Protein AF-A0A519T585-F1 (afdb_monomer_lite)

Sequence (121 aa):
MLVSLSSCAGFGDIFSQETEIHGPYYVADDPAASYSTLFYRDKDGADLYRFENVSQVGYNSGYVFIKSQNRFYWFAAANDLGTDLGDPATQQLLSKPLSQAEFTKLLQILGIKDLIFQFQK

Secondary structure (DSSP, 8-state):
----------S-------EEEETTEEEEE-TTSSSEEEEEE-TTS-EEEEEEEESEEEEETTEEEEEETTEEEEEEGGG--S--TTSHHHHHHSPPPB-HHHHHHHHHHTT-S----SEE-

Structure (mmCIF, N/CA/C/O backbone):
data_AF-A0A519T585-F1
#
_entry.id   AF-A0A519T585-F1
#
loop_
_atom_site.group_PDB
_atom_site.id
_atom_site.type_symbol
_atom_site.label_atom_id
_atom_site.label_alt_id
_atom_site.label_comp_id
_atom_si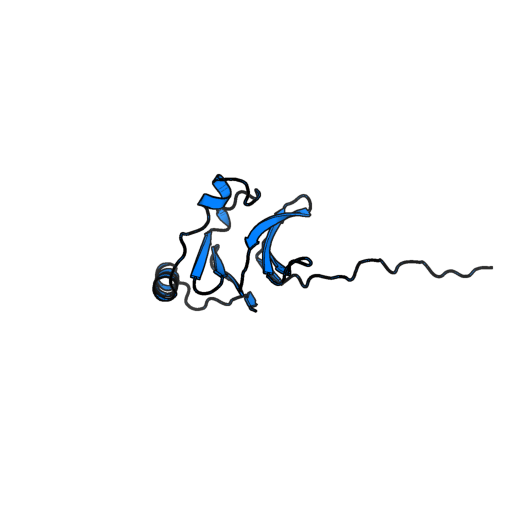te.label_asym_id
_atom_site.label_entity_id
_atom_site.label_seq_id
_atom_site.pdbx_PDB_ins_code
_atom_site.Cartn_x
_atom_site.Cartn_y
_atom_site.Cartn_z
_atom_site.occupancy
_atom_site.B_iso_or_equiv
_atom_site.auth_seq_id
_atom_site.auth_comp_id
_atom_site.auth_asym_id
_atom_site.auth_atom_id
_atom_site.pdbx_PDB_model_num
ATOM 1 N N . MET A 1 1 ? 45.677 -28.026 -22.562 1.00 39.88 1 MET A N 1
ATOM 2 C CA . MET A 1 1 ? 44.289 -28.371 -22.952 1.00 39.88 1 MET A CA 1
ATOM 3 C C . MET A 1 1 ? 43.660 -29.069 -21.762 1.00 39.88 1 MET A C 1
ATOM 5 O O . MET A 1 1 ? 44.274 -30.003 -21.285 1.00 39.88 1 MET A O 1
ATOM 9 N N . LEU A 1 2 ? 42.538 -28.679 -21.174 1.00 37.19 2 LEU A N 1
ATOM 10 C CA . LEU A 1 2 ? 41.552 -27.629 -21.419 1.00 37.19 2 LEU A CA 1
ATOM 11 C C . LEU A 1 2 ? 41.127 -27.178 -20.012 1.00 37.19 2 LEU A C 1
ATOM 13 O O . LEU A 1 2 ? 40.685 -28.006 -19.221 1.00 37.19 2 LEU A O 1
ATOM 17 N N . VAL A 1 3 ? 41.310 -25.900 -19.684 1.00 37.72 3 VAL A N 1
ATOM 18 C CA . VAL A 1 3 ? 40.736 -25.319 -18.465 1.00 37.72 3 VAL A CA 1
ATOM 19 C C . VAL A 1 3 ? 39.317 -24.917 -18.833 1.00 37.72 3 VAL A C 1
ATOM 21 O O . VAL A 1 3 ? 39.128 -23.988 -19.612 1.00 37.72 3 VAL A O 1
ATOM 24 N N . SER A 1 4 ? 38.334 -25.657 -18.330 1.00 45.25 4 SER A N 1
ATOM 25 C CA . SER A 1 4 ? 36.931 -25.266 -18.399 1.00 45.25 4 SER A CA 1
ATOM 26 C C . SER A 1 4 ? 36.529 -24.773 -17.018 1.00 45.25 4 SER A C 1
ATOM 28 O O . SER A 1 4 ? 36.255 -25.569 -16.126 1.00 45.25 4 SER A O 1
ATOM 30 N N . LEU A 1 5 ? 36.529 -23.456 -16.840 1.00 43.81 5 LEU A N 1
ATOM 31 C CA . LEU A 1 5 ? 35.807 -22.794 -15.761 1.00 43.81 5 LEU A CA 1
ATOM 32 C C . LEU A 1 5 ? 34.923 -21.752 -16.429 1.00 43.81 5 LEU A C 1
ATOM 34 O O . LEU A 1 5 ? 35.373 -20.678 -16.822 1.00 43.81 5 LEU A O 1
ATOM 38 N N . SER A 1 6 ? 33.674 -22.158 -16.633 1.00 41.94 6 SER A N 1
ATOM 39 C CA . SER A 1 6 ? 32.573 -21.317 -17.068 1.00 41.94 6 SER A CA 1
ATOM 40 C C . SER A 1 6 ? 32.535 -20.055 -16.211 1.00 41.94 6 SER A C 1
ATOM 42 O O . SER A 1 6 ? 32.307 -20.124 -15.004 1.00 41.94 6 SER A O 1
ATOM 44 N N . SER A 1 7 ? 32.764 -18.899 -16.830 1.00 42.06 7 SER A N 1
ATOM 45 C CA . SER A 1 7 ? 32.548 -17.600 -16.206 1.00 42.06 7 SER A CA 1
ATOM 46 C C . SER A 1 7 ? 31.043 -17.344 -16.095 1.00 42.06 7 SER A C 1
ATOM 48 O O . SER A 1 7 ? 30.454 -16.662 -16.929 1.00 42.06 7 SER A O 1
ATOM 50 N N . CYS A 1 8 ? 30.419 -17.915 -15.071 1.00 51.09 8 CYS A N 1
ATOM 51 C CA . CYS A 1 8 ? 29.099 -17.514 -14.600 1.00 51.09 8 CYS A CA 1
ATOM 52 C C . CYS A 1 8 ? 29.233 -17.123 -13.131 1.00 51.09 8 CYS A C 1
ATOM 54 O O . CYS A 1 8 ? 29.024 -17.935 -12.238 1.00 51.09 8 CYS A O 1
ATOM 56 N N . ALA A 1 9 ? 29.605 -15.875 -12.884 1.00 39.59 9 ALA A N 1
ATOM 57 C CA . ALA A 1 9 ? 29.302 -15.206 -11.629 1.00 39.59 9 ALA A CA 1
ATOM 58 C C . ALA A 1 9 ? 28.920 -13.783 -12.018 1.00 39.59 9 ALA A C 1
ATOM 60 O O . ALA A 1 9 ? 29.775 -12.950 -12.318 1.00 39.59 9 ALA A O 1
ATOM 61 N N . GLY A 1 10 ? 27.612 -13.595 -12.183 1.00 37.06 10 GLY A N 1
ATOM 62 C CA . GLY A 1 10 ? 27.013 -12.341 -12.587 1.00 37.06 10 GLY A CA 1
ATOM 63 C C . GLY A 1 10 ? 27.437 -11.210 -11.661 1.00 37.06 10 GLY A C 1
ATOM 64 O O . GLY A 1 10 ? 27.415 -11.332 -10.439 1.00 37.06 10 GLY A O 1
ATOM 65 N N . PHE A 1 11 ? 27.787 -10.085 -12.269 1.00 40.84 11 PHE A N 1
ATOM 66 C CA . PHE A 1 11 ? 27.615 -8.785 -11.642 1.00 40.84 11 PHE A CA 1
ATOM 67 C C . PHE A 1 11 ? 26.106 -8.596 -11.417 1.00 40.84 11 PHE A C 1
ATOM 69 O O . PHE A 1 11 ? 25.411 -8.165 -12.332 1.00 40.84 11 PHE A O 1
ATOM 76 N N . GLY A 1 12 ? 25.583 -9.021 -10.263 1.00 40.62 12 GLY A N 1
ATOM 77 C CA . GLY A 1 12 ? 24.134 -9.028 -10.016 1.00 40.62 12 GLY A CA 1
ATOM 78 C C . GLY A 1 12 ? 23.674 -8.989 -8.557 1.00 40.62 12 GLY A C 1
ATOM 79 O O . GLY A 1 12 ? 22.478 -8.884 -8.339 1.00 40.62 12 GLY A O 1
ATOM 80 N N . ASP A 1 13 ? 24.574 -8.996 -7.568 1.00 39.19 13 ASP A N 1
ATOM 81 C CA . ASP A 1 13 ? 24.194 -9.031 -6.143 1.00 39.19 13 ASP A CA 1
ATOM 82 C C . ASP A 1 13 ? 24.449 -7.696 -5.440 1.00 39.19 13 ASP A C 1
ATOM 84 O O . ASP A 1 13 ? 25.104 -7.615 -4.404 1.00 39.19 13 ASP A O 1
ATOM 88 N N . ILE A 1 14 ? 23.894 -6.619 -5.992 1.00 41.06 14 ILE A N 1
ATOM 89 C CA . ILE A 1 14 ? 23.457 -5.495 -5.156 1.00 41.06 14 ILE A CA 1
ATOM 90 C C . ILE A 1 14 ? 21.943 -5.663 -5.015 1.00 41.06 14 ILE A C 1
ATOM 92 O O . ILE A 1 14 ? 21.166 -4.865 -5.526 1.00 41.06 14 ILE A O 1
ATOM 96 N N . PHE A 1 15 ? 21.512 -6.780 -4.423 1.00 48.28 15 PHE A N 1
ATOM 97 C CA . PHE A 1 15 ? 20.095 -7.029 -4.193 1.00 48.28 15 PHE A CA 1
ATOM 98 C C . PHE A 1 15 ? 19.584 -6.016 -3.168 1.00 48.28 15 PHE A C 1
ATOM 100 O O . PHE A 1 15 ? 19.801 -6.165 -1.964 1.00 48.28 15 PHE A O 1
ATOM 107 N N . SER A 1 16 ? 18.881 -4.988 -3.643 1.00 57.56 16 SER A N 1
ATOM 108 C CA . SER A 1 16 ? 17.818 -4.367 -2.859 1.00 57.56 16 SER A CA 1
ATOM 109 C C . SER A 1 16 ? 16.917 -5.500 -2.366 1.00 57.56 16 SER A C 1
ATOM 111 O O . SER A 1 16 ? 16.378 -6.247 -3.182 1.00 57.56 16 SER A O 1
ATOM 113 N N . GLN A 1 17 ? 16.815 -5.705 -1.051 1.00 79.62 17 GLN A N 1
ATOM 114 C CA . GLN A 1 17 ? 15.965 -6.765 -0.513 1.00 79.62 17 GLN A CA 1
ATOM 115 C C . GLN A 1 17 ? 14.507 -6.428 -0.842 1.00 79.62 17 GLN A C 1
ATOM 117 O O . GLN A 1 17 ? 13.921 -5.529 -0.241 1.00 79.62 17 GLN A O 1
ATOM 122 N N . GLU A 1 18 ? 13.943 -7.121 -1.830 1.00 92.44 18 GLU A N 1
ATOM 123 C CA . GLU A 1 18 ? 12.527 -7.018 -2.170 1.00 92.44 18 GLU A CA 1
ATOM 124 C C . GLU A 1 18 ? 11.709 -7.811 -1.140 1.00 92.44 18 GLU A C 1
ATOM 126 O O . GLU A 1 18 ? 11.970 -8.986 -0.884 1.00 92.44 18 GLU A O 1
ATOM 131 N N . THR A 1 19 ? 10.704 -7.174 -0.543 1.00 95.81 19 THR A N 1
ATOM 132 C CA . THR A 1 19 ? 9.671 -7.840 0.256 1.00 95.81 19 THR A CA 1
ATOM 133 C C . THR A 1 19 ? 8.405 -7.964 -0.574 1.00 95.81 19 THR A C 1
ATOM 135 O O . THR A 1 19 ? 7.718 -6.970 -0.814 1.00 95.81 19 THR A O 1
ATOM 138 N N . GLU A 1 20 ? 8.074 -9.180 -1.002 1.00 96.62 20 GLU A N 1
ATOM 139 C CA . GLU A 1 20 ? 6.807 -9.444 -1.686 1.00 96.62 20 GLU A CA 1
ATOM 140 C C . GLU A 1 20 ? 5.620 -9.151 -0.753 1.00 96.62 20 GLU A C 1
ATOM 142 O O . GLU A 1 20 ? 5.598 -9.564 0.409 1.00 96.62 20 GLU A O 1
ATOM 147 N N . ILE A 1 21 ? 4.620 -8.431 -1.266 1.00 97.19 21 ILE A N 1
ATOM 148 C CA . ILE A 1 21 ? 3.393 -8.108 -0.533 1.00 97.19 21 ILE A CA 1
ATOM 149 C C . ILE A 1 21 ? 2.260 -9.018 -0.994 1.00 97.19 21 ILE A C 1
ATOM 151 O O . ILE A 1 21 ? 1.663 -9.725 -0.180 1.00 97.19 21 ILE A O 1
ATOM 155 N N . HIS A 1 22 ? 1.947 -8.975 -2.291 1.00 95.62 22 HIS A N 1
ATOM 156 C CA . HIS A 1 22 ? 0.945 -9.824 -2.927 1.00 95.62 22 HIS A CA 1
ATOM 157 C C . HIS A 1 22 ? 0.966 -9.634 -4.447 1.00 95.62 22 HIS A C 1
ATOM 159 O O . HIS A 1 22 ? 0.808 -8.511 -4.921 1.00 95.62 22 HIS A O 1
ATOM 165 N N . GLY A 1 23 ? 1.058 -10.717 -5.221 1.00 93.69 23 GLY A N 1
ATOM 166 C CA . GLY A 1 23 ? 0.957 -10.641 -6.681 1.00 93.69 23 GLY A CA 1
ATOM 167 C C . GLY A 1 23 ? 2.022 -9.705 -7.276 1.00 93.69 23 GLY A C 1
ATOM 168 O O . GLY A 1 23 ? 3.199 -9.913 -7.007 1.00 93.69 23 GLY A O 1
ATOM 169 N N . PRO A 1 24 ? 1.652 -8.673 -8.059 1.00 94.25 24 PRO A N 1
ATOM 170 C CA . PRO A 1 24 ? 2.624 -7.753 -8.653 1.00 94.25 24 PRO A CA 1
ATOM 171 C C . PRO A 1 24 ? 3.217 -6.751 -7.647 1.00 94.25 24 PRO A C 1
ATOM 173 O O . PRO A 1 24 ? 4.103 -5.983 -8.014 1.00 94.25 24 PRO A O 1
ATOM 176 N N . TYR A 1 25 ? 2.728 -6.714 -6.403 1.00 96.12 25 TYR A N 1
ATOM 177 C CA . TYR A 1 25 ? 3.150 -5.735 -5.405 1.00 96.12 25 TYR A CA 1
ATOM 178 C C . TYR A 1 25 ? 4.305 -6.238 -4.551 1.00 96.12 25 TYR A C 1
ATOM 180 O O . TYR A 1 25 ? 4.209 -7.287 -3.904 1.00 96.12 25 TYR A O 1
ATOM 188 N N . TYR A 1 26 ? 5.345 -5.420 -4.450 1.00 96.81 26 TYR A N 1
ATOM 189 C CA . TYR A 1 26 ? 6.494 -5.661 -3.584 1.00 96.81 26 TYR A CA 1
ATOM 190 C C . TYR A 1 26 ? 7.062 -4.334 -3.067 1.00 96.81 26 TYR A C 1
ATOM 192 O O . TYR A 1 26 ? 6.821 -3.270 -3.638 1.00 96.81 26 TYR A O 1
ATOM 200 N N . VAL A 1 27 ? 7.789 -4.389 -1.955 1.00 96.69 27 VAL A N 1
ATOM 201 C CA . VAL A 1 27 ? 8.507 -3.242 -1.390 1.00 96.69 27 VAL A CA 1
ATOM 202 C C . VAL A 1 27 ? 9.998 -3.439 -1.591 1.00 96.69 27 VAL A C 1
ATOM 204 O O . VAL A 1 27 ? 10.510 -4.510 -1.283 1.00 96.69 27 VAL A O 1
ATOM 207 N N . ALA A 1 28 ? 10.698 -2.408 -2.046 1.00 94.62 28 ALA A N 1
ATOM 208 C CA . ALA A 1 28 ? 12.154 -2.396 -2.106 1.00 94.62 28 ALA A CA 1
ATOM 209 C C . ALA A 1 28 ? 12.704 -1.094 -1.515 1.00 94.62 28 ALA A C 1
ATOM 211 O O . ALA A 1 28 ? 12.030 -0.061 -1.513 1.00 94.62 28 ALA A O 1
ATOM 212 N N . ASP A 1 29 ? 13.927 -1.155 -0.993 1.00 91.44 29 ASP A N 1
ATOM 213 C CA . ASP A 1 29 ? 14.675 0.039 -0.604 1.00 91.44 29 ASP A CA 1
ATOM 214 C C . ASP A 1 29 ? 15.161 0.785 -1.852 1.00 91.44 29 ASP A C 1
ATOM 216 O O . ASP A 1 29 ? 15.648 0.167 -2.802 1.00 91.44 29 ASP A O 1
ATOM 220 N N . ASP A 1 30 ? 15.059 2.114 -1.836 1.00 78.00 30 ASP A N 1
ATOM 221 C CA . ASP A 1 30 ? 15.654 2.946 -2.875 1.00 78.00 30 ASP A CA 1
ATOM 222 C C . ASP A 1 30 ? 17.189 2.963 -2.691 1.00 78.00 30 ASP A C 1
ATOM 224 O O . ASP A 1 30 ? 17.684 3.332 -1.625 1.00 78.00 30 ASP A O 1
ATOM 228 N N . PRO A 1 31 ? 17.996 2.563 -3.688 1.00 73.25 31 PRO A N 1
ATOM 229 C CA . PRO A 1 31 ? 19.452 2.545 -3.542 1.00 73.25 31 PRO A CA 1
ATOM 230 C C . PRO A 1 31 ? 20.068 3.952 -3.449 1.00 73.25 31 PRO A C 1
ATOM 232 O O . PRO A 1 31 ? 21.188 4.101 -2.959 1.00 73.25 31 PRO A O 1
ATOM 235 N N . ALA A 1 32 ? 19.363 4.982 -3.921 1.00 77.81 32 ALA A N 1
ATOM 236 C CA . ALA A 1 32 ? 19.799 6.373 -3.904 1.00 77.81 32 ALA A CA 1
ATOM 237 C C . ALA A 1 32 ? 19.241 7.166 -2.708 1.00 77.81 32 ALA A C 1
ATOM 239 O O . ALA A 1 32 ? 19.678 8.298 -2.479 1.00 77.81 32 ALA A O 1
ATOM 240 N N . ALA A 1 33 ? 18.309 6.604 -1.929 1.00 76.25 33 ALA A N 1
ATOM 241 C CA . ALA A 1 33 ? 17.675 7.297 -0.816 1.00 76.25 33 ALA A CA 1
ATOM 242 C C . ALA A 1 33 ? 17.350 6.379 0.373 1.00 76.25 33 ALA A C 1
ATOM 244 O O . ALA A 1 33 ? 17.003 5.220 0.227 1.00 76.25 33 ALA A O 1
ATOM 245 N N . SER A 1 34 ? 17.399 6.910 1.596 1.00 86.06 34 SER A N 1
ATOM 246 C CA . SER A 1 34 ? 17.169 6.121 2.819 1.00 86.06 34 SER A CA 1
ATOM 247 C C . SER A 1 34 ? 15.685 5.840 3.111 1.00 86.06 34 SER A C 1
ATOM 249 O O . SER A 1 34 ? 15.251 5.961 4.258 1.00 86.06 34 SER A O 1
ATOM 251 N N . TYR A 1 35 ? 14.891 5.490 2.099 1.00 89.69 35 TYR A N 1
ATOM 252 C CA . TYR A 1 35 ? 13.483 5.131 2.247 1.00 89.69 35 TYR A CA 1
ATOM 253 C C . TYR A 1 35 ? 13.117 3.902 1.413 1.00 89.69 35 TYR A C 1
ATOM 255 O O . TYR A 1 35 ? 13.834 3.511 0.496 1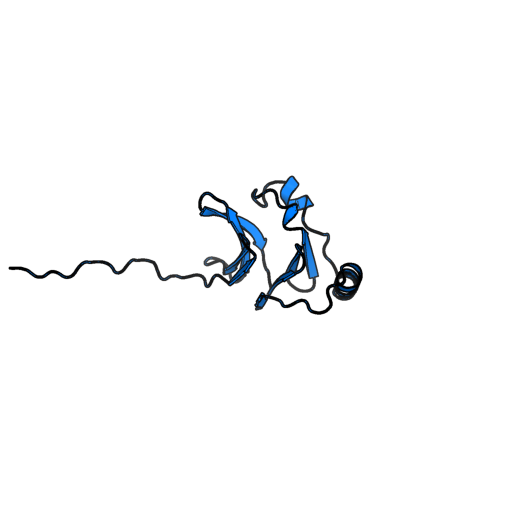.00 89.69 35 TYR A O 1
ATOM 263 N N . SER A 1 36 ? 11.996 3.279 1.771 1.00 94.38 36 SER A N 1
ATOM 264 C CA . SER A 1 36 ? 11.448 2.124 1.061 1.00 94.38 36 SER A CA 1
ATOM 265 C C . SER A 1 36 ? 10.230 2.547 0.246 1.00 94.38 36 SER A C 1
ATOM 267 O O . SER A 1 36 ? 9.483 3.447 0.653 1.00 94.38 36 SER A O 1
ATOM 269 N N . THR A 1 37 ? 10.017 1.880 -0.881 1.00 94.25 37 THR A N 1
ATOM 270 C CA . THR A 1 37 ? 8.964 2.195 -1.849 1.00 94.25 37 THR A CA 1
ATOM 271 C C . THR A 1 37 ? 8.162 0.948 -2.173 1.00 94.25 37 THR A C 1
ATOM 273 O O . THR A 1 37 ? 8.723 -0.123 -2.386 1.00 94.25 37 THR A O 1
ATOM 276 N N . LEU A 1 38 ? 6.839 1.091 -2.204 1.00 94.88 38 LEU A N 1
ATOM 277 C CA . LEU A 1 38 ? 5.933 0.111 -2.782 1.00 94.88 38 LEU A CA 1
ATOM 278 C C . LEU A 1 38 ? 5.939 0.266 -4.304 1.00 94.88 38 LEU A C 1
ATOM 280 O O . LEU A 1 38 ? 5.669 1.356 -4.821 1.00 94.88 38 LEU A O 1
ATOM 284 N N . PHE A 1 39 ? 6.170 -0.845 -4.988 1.00 94.12 39 PHE A N 1
ATOM 285 C CA . PHE A 1 39 ? 6.169 -0.965 -6.437 1.00 94.12 39 PHE A CA 1
ATOM 286 C C . PHE A 1 39 ? 5.067 -1.910 -6.917 1.00 94.12 39 PHE A C 1
ATOM 288 O O . PHE A 1 39 ? 4.552 -2.740 -6.162 1.00 94.12 39 PHE A O 1
ATOM 295 N N . TYR A 1 40 ? 4.726 -1.774 -8.194 1.00 93.38 40 TYR A N 1
ATOM 296 C CA . TYR A 1 40 ? 3.945 -2.724 -8.976 1.00 93.38 40 TYR A CA 1
ATOM 297 C C . TYR A 1 40 ? 4.809 -3.195 -10.147 1.00 93.38 40 TYR A C 1
ATOM 299 O O . TYR A 1 40 ? 5.203 -2.371 -10.969 1.00 93.38 40 TYR A O 1
ATOM 307 N N . ARG A 1 41 ? 5.088 -4.496 -10.241 1.00 93.44 41 ARG A N 1
ATOM 308 C CA . ARG A 1 41 ? 5.790 -5.088 -11.385 1.00 93.44 41 ARG A CA 1
ATOM 309 C C . ARG A 1 41 ? 4.784 -5.475 -12.458 1.00 93.44 41 ARG A C 1
ATOM 311 O O . ARG A 1 41 ? 3.933 -6.339 -12.233 1.00 93.44 41 ARG A O 1
ATOM 318 N N . ASP A 1 42 ? 4.852 -4.822 -13.612 1.00 90.75 42 ASP A N 1
ATOM 319 C CA . ASP A 1 42 ? 3.959 -5.130 -14.721 1.00 90.75 42 ASP A CA 1
ATOM 320 C C . ASP A 1 42 ? 4.330 -6.445 -15.433 1.00 90.75 42 ASP A C 1
ATOM 322 O O . ASP A 1 42 ? 5.317 -7.117 -15.126 1.00 90.75 42 ASP A O 1
ATOM 326 N N . LYS A 1 43 ? 3.494 -6.841 -16.396 1.00 89.06 43 LYS A N 1
ATOM 327 C CA . LYS A 1 43 ? 3.672 -8.078 -17.173 1.00 89.06 43 LYS A CA 1
ATOM 328 C C . LYS A 1 43 ? 4.943 -8.088 -18.033 1.00 89.06 43 LYS A C 1
ATOM 330 O O . LYS A 1 43 ? 5.385 -9.165 -18.425 1.00 89.06 43 LYS A O 1
ATOM 335 N N . ASP A 1 44 ? 5.470 -6.911 -18.358 1.00 90.06 44 ASP A N 1
ATOM 336 C CA . ASP A 1 44 ? 6.662 -6.722 -19.178 1.00 90.06 44 ASP A CA 1
ATOM 337 C C . ASP A 1 44 ? 7.923 -6.644 -18.285 1.00 90.06 44 ASP A C 1
ATOM 339 O O . ASP A 1 44 ? 9.045 -6.580 -18.790 1.00 90.06 44 ASP A O 1
ATOM 343 N N . GLY A 1 45 ? 7.743 -6.734 -16.959 1.00 88.81 45 GLY A N 1
ATOM 344 C CA . GLY A 1 45 ? 8.794 -6.714 -15.948 1.00 88.81 45 GLY A CA 1
ATOM 345 C C . GLY A 1 45 ? 9.224 -5.307 -15.543 1.00 88.81 45 GLY A C 1
ATOM 346 O O . GLY A 1 45 ? 10.256 -5.170 -14.890 1.00 88.81 45 GLY A O 1
ATOM 347 N N . ALA A 1 46 ? 8.477 -4.273 -15.940 1.00 90.12 46 ALA A N 1
ATOM 348 C CA . ALA A 1 46 ? 8.755 -2.903 -15.543 1.00 90.12 46 ALA A CA 1
ATOM 349 C C . ALA A 1 46 ? 8.209 -2.619 -14.138 1.00 90.12 46 ALA A C 1
ATOM 351 O O . ALA A 1 46 ? 7.076 -2.978 -13.805 1.00 90.12 46 ALA A O 1
ATOM 352 N N . ASP A 1 47 ? 9.020 -1.934 -13.335 1.00 90.94 47 ASP A N 1
ATOM 353 C CA . ASP A 1 47 ? 8.692 -1.576 -11.961 1.00 90.94 47 ASP A CA 1
ATOM 354 C C . ASP A 1 47 ? 8.072 -0.178 -11.926 1.00 90.94 47 ASP A C 1
ATOM 356 O O . ASP A 1 47 ? 8.707 0.822 -12.261 1.00 90.94 47 ASP A O 1
ATOM 360 N N . LEU A 1 48 ? 6.801 -0.118 -11.538 1.00 89.94 48 LEU A N 1
ATOM 361 C CA . LEU A 1 48 ? 6.010 1.104 -11.493 1.00 89.94 48 LEU A CA 1
ATOM 362 C C . LEU A 1 48 ? 5.869 1.576 -10.054 1.00 89.94 48 LEU A C 1
ATOM 364 O O . LEU A 1 48 ? 5.481 0.810 -9.166 1.00 89.94 48 LEU A O 1
ATOM 368 N N . TYR A 1 49 ? 6.123 2.858 -9.818 1.00 90.31 49 TYR A N 1
ATOM 369 C CA . TYR A 1 49 ? 6.021 3.429 -8.480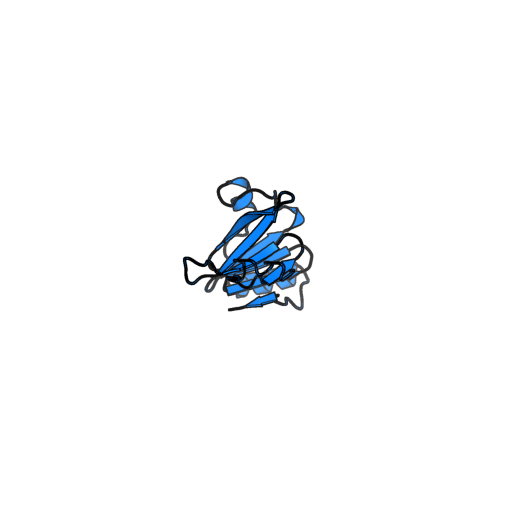 1.00 90.31 49 TYR A CA 1
ATOM 370 C C . TYR A 1 49 ? 4.555 3.420 -8.020 1.00 90.31 49 TYR A C 1
ATOM 372 O O . TYR A 1 49 ? 3.641 3.700 -8.802 1.00 90.31 49 TYR A O 1
ATOM 380 N N . ARG A 1 50 ? 4.308 3.068 -6.750 1.00 90.88 50 ARG A N 1
ATOM 381 C CA . ARG A 1 50 ? 2.962 3.082 -6.137 1.00 90.88 50 ARG A CA 1
ATOM 382 C C . ARG A 1 50 ? 2.879 3.925 -4.886 1.00 90.88 50 ARG A C 1
ATOM 384 O O . ARG A 1 50 ? 1.883 4.619 -4.693 1.00 90.88 50 ARG A O 1
ATOM 391 N N . PHE A 1 51 ? 3.891 3.853 -4.027 1.00 92.19 51 PHE A N 1
ATOM 392 C CA . PHE A 1 51 ? 3.931 4.678 -2.829 1.00 92.19 51 PHE A CA 1
ATOM 393 C C . PHE A 1 51 ? 5.343 4.752 -2.249 1.00 92.19 51 PHE A C 1
ATOM 395 O O . PHE A 1 51 ? 5.936 3.724 -1.939 1.00 92.19 51 PHE A O 1
ATOM 402 N N . GLU A 1 52 ? 5.871 5.954 -2.056 1.00 92.44 52 GLU A N 1
ATOM 403 C CA . GLU A 1 52 ? 7.202 6.175 -1.480 1.00 92.44 52 GLU A CA 1
ATOM 404 C C . GLU A 1 52 ? 7.154 6.324 0.047 1.00 92.44 52 GLU A C 1
ATOM 406 O O . GLU A 1 52 ? 6.110 6.606 0.638 1.00 92.44 52 GLU A O 1
ATOM 411 N N . ASN A 1 53 ? 8.314 6.230 0.700 1.00 93.81 53 ASN A N 1
ATOM 412 C CA . ASN A 1 53 ? 8.464 6.447 2.142 1.00 93.81 53 ASN A CA 1
ATOM 413 C C . ASN A 1 53 ? 7.565 5.533 2.993 1.00 93.81 53 ASN A C 1
ATOM 415 O O . ASN A 1 53 ? 6.992 5.968 4.001 1.00 93.81 53 ASN A O 1
ATOM 419 N N . VAL A 1 54 ? 7.417 4.269 2.592 1.00 95.69 54 VAL A N 1
ATOM 420 C CA . VAL A 1 54 ? 6.646 3.287 3.360 1.00 95.69 54 VAL A CA 1
ATOM 421 C C . VAL A 1 54 ? 7.454 2.791 4.556 1.00 95.69 54 VAL A C 1
ATOM 423 O O . VAL A 1 54 ? 8.647 2.521 4.450 1.00 95.69 54 VAL A O 1
ATOM 426 N N . SER A 1 55 ? 6.797 2.664 5.707 1.00 96.44 55 SER A N 1
ATOM 427 C CA . SER A 1 55 ? 7.354 2.006 6.896 1.00 96.44 55 SER A CA 1
ATOM 428 C C . SER A 1 55 ? 6.675 0.678 7.188 1.00 96.44 55 SER A C 1
ATOM 430 O O . SER A 1 55 ? 7.291 -0.202 7.775 1.00 96.44 55 SER A O 1
ATOM 432 N N . GLN A 1 56 ? 5.416 0.505 6.773 1.00 97.94 56 GLN A N 1
ATOM 433 C CA . GLN A 1 56 ? 4.738 -0.786 6.819 1.00 97.94 56 GLN A CA 1
ATOM 434 C C . GLN A 1 56 ? 3.868 -0.961 5.578 1.00 97.94 56 GLN A C 1
ATOM 436 O O . GLN A 1 56 ? 3.195 -0.017 5.164 1.00 97.94 56 GLN A O 1
ATOM 441 N N . VAL A 1 57 ? 3.843 -2.160 5.002 1.00 98.31 57 VAL A N 1
ATOM 442 C CA . VAL A 1 57 ? 2.913 -2.502 3.919 1.00 98.31 57 VAL A CA 1
ATOM 443 C C . VAL A 1 57 ? 2.355 -3.887 4.161 1.00 98.31 57 VAL A C 1
ATOM 445 O O . VAL A 1 57 ? 3.081 -4.797 4.566 1.00 98.31 57 VAL A O 1
ATOM 448 N N . GLY A 1 58 ? 1.056 -4.040 3.934 1.00 98.12 58 GLY A N 1
ATOM 449 C CA . GLY A 1 58 ? 0.473 -5.358 3.906 1.00 98.12 58 GLY A CA 1
ATOM 450 C C . GLY A 1 58 ? -0.764 -5.499 3.052 1.00 98.12 58 GLY A C 1
ATOM 451 O O . GLY A 1 58 ? -1.392 -4.520 2.662 1.00 98.12 58 GLY A O 1
ATOM 452 N N . TYR A 1 59 ? -1.096 -6.747 2.754 1.00 98.00 59 TYR A N 1
ATOM 453 C CA . TYR A 1 59 ? -2.242 -7.108 1.931 1.00 98.00 59 TYR A CA 1
ATOM 454 C C . TYR A 1 59 ? -3.231 -7.959 2.719 1.00 98.00 59 TYR A C 1
ATOM 456 O O . TYR A 1 59 ? -2.845 -8.933 3.371 1.00 98.00 59 TYR A O 1
ATOM 464 N N . ASN A 1 60 ? -4.518 -7.617 2.628 1.00 97.50 60 ASN A N 1
ATOM 465 C CA . ASN A 1 60 ? -5.602 -8.443 3.149 1.00 97.50 60 ASN A CA 1
ATOM 466 C C . ASN A 1 60 ? -6.911 -8.169 2.390 1.00 97.50 60 ASN A C 1
ATOM 468 O O . ASN A 1 60 ? -7.256 -7.019 2.126 1.00 97.50 60 ASN A O 1
ATOM 472 N N . SER A 1 61 ? -7.662 -9.228 2.072 1.00 94.56 61 SER A N 1
ATOM 473 C CA . SER A 1 61 ? -9.021 -9.147 1.514 1.00 94.56 61 SER A CA 1
ATOM 474 C C . SER A 1 61 ? -9.141 -8.285 0.247 1.00 94.56 61 SER A C 1
ATOM 476 O O . SER A 1 61 ? -10.130 -7.581 0.068 1.00 94.56 61 SER A O 1
ATOM 478 N N . GLY A 1 62 ? -8.139 -8.326 -0.639 1.00 95.12 62 GLY A N 1
ATOM 479 C CA . GLY A 1 62 ? -8.141 -7.544 -1.883 1.00 95.12 62 GLY A CA 1
ATOM 480 C C . GLY A 1 62 ? -7.647 -6.104 -1.742 1.00 95.12 62 GLY A C 1
ATOM 481 O O . GLY A 1 62 ? -7.630 -5.378 -2.734 1.00 95.12 62 GLY A O 1
ATOM 482 N N . TYR A 1 63 ? -7.222 -5.691 -0.549 1.00 96.88 63 TYR A N 1
ATOM 483 C CA . TYR A 1 63 ? -6.723 -4.347 -0.283 1.00 96.88 63 TYR A CA 1
ATOM 484 C C . TYR A 1 63 ? -5.243 -4.370 0.074 1.00 96.88 63 TYR A C 1
ATOM 486 O O . TYR A 1 63 ? -4.785 -5.237 0.821 1.00 96.88 63 TYR A O 1
ATOM 494 N N . VAL A 1 64 ? -4.520 -3.374 -0.429 1.00 97.50 64 VAL A N 1
ATOM 495 C CA . VAL A 1 64 ? -3.167 -3.049 0.018 1.00 97.50 64 VAL A CA 1
ATOM 496 C C . VAL A 1 64 ? -3.281 -1.922 1.036 1.00 97.50 64 VAL A C 1
ATOM 498 O O . VAL A 1 64 ? -3.907 -0.897 0.770 1.00 97.50 64 VAL A O 1
ATOM 501 N N . PHE A 1 65 ? -2.686 -2.120 2.205 1.00 98.31 65 PHE A N 1
ATOM 502 C CA . PHE A 1 65 ? -2.633 -1.177 3.311 1.00 98.31 65 PHE A CA 1
ATOM 503 C C . PHE A 1 65 ? -1.201 -0.711 3.504 1.00 98.31 65 PHE A C 1
ATOM 505 O O . PHE A 1 65 ? -0.275 -1.517 3.570 1.00 98.31 65 PHE A O 1
ATOM 512 N N . ILE A 1 66 ? -1.025 0.596 3.622 1.00 98.19 66 ILE A N 1
ATOM 513 C CA . ILE A 1 66 ? 0.280 1.241 3.670 1.00 98.19 66 ILE A CA 1
ATOM 514 C C . ILE A 1 66 ? 0.323 2.127 4.904 1.00 98.19 66 ILE A C 1
ATOM 516 O O . ILE A 1 66 ? -0.603 2.897 5.159 1.00 98.19 66 ILE A O 1
ATOM 520 N N . LYS A 1 67 ? 1.424 2.067 5.644 1.00 98.00 67 LYS A N 1
ATOM 521 C CA . LYS A 1 67 ? 1.793 3.073 6.629 1.00 98.00 67 LYS A CA 1
ATOM 522 C C . LYS A 1 67 ? 2.990 3.847 6.109 1.00 98.00 67 LYS A C 1
ATOM 524 O O . LYS A 1 67 ? 4.003 3.262 5.732 1.00 98.00 67 LYS A O 1
ATOM 529 N N . SER A 1 68 ? 2.871 5.166 6.135 1.00 96.25 68 SER A N 1
ATOM 530 C CA . SER A 1 68 ? 3.972 6.083 5.871 1.00 96.25 68 SER A CA 1
ATOM 531 C C . SER A 1 68 ? 3.978 7.144 6.957 1.00 96.25 68 SER A C 1
ATOM 533 O O . SER A 1 68 ? 2.967 7.811 7.211 1.00 96.25 68 SER A O 1
ATOM 535 N N . GLN A 1 69 ? 5.110 7.251 7.653 1.00 91.94 69 GLN A N 1
ATOM 536 C CA . GLN A 1 69 ? 5.245 8.067 8.858 1.00 91.94 69 GLN A CA 1
ATOM 537 C C . GLN A 1 69 ? 4.130 7.735 9.879 1.00 91.94 69 GLN A C 1
ATOM 539 O O . GLN A 1 69 ? 4.011 6.598 10.340 1.00 91.94 69 GLN A O 1
ATOM 544 N N . ASN A 1 70 ? 3.284 8.71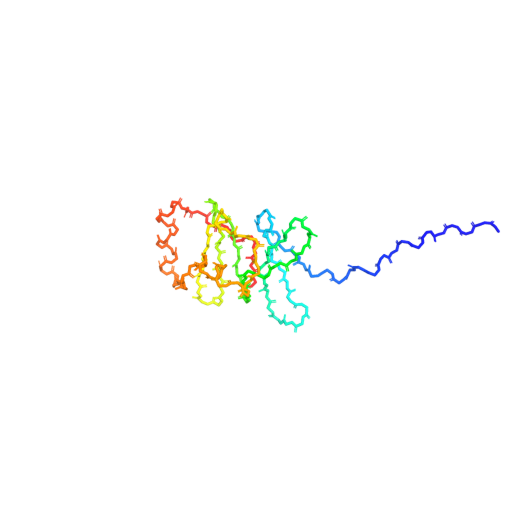9 10.203 1.00 93.94 70 ASN A N 1
ATOM 545 C CA . ASN A 1 70 ? 2.182 8.614 11.165 1.00 93.94 70 ASN A CA 1
ATOM 546 C C . ASN A 1 70 ? 0.801 8.508 10.495 1.00 93.94 70 ASN A C 1
ATOM 548 O O . ASN A 1 70 ? -0.220 8.756 11.144 1.00 93.94 70 ASN A O 1
ATOM 552 N N . ARG A 1 71 ? 0.752 8.206 9.194 1.00 97.88 71 ARG A N 1
ATOM 553 C CA . ARG A 1 71 ? -0.485 8.123 8.412 1.00 97.88 71 ARG A CA 1
ATOM 554 C C . ARG A 1 71 ? -0.631 6.762 7.753 1.00 97.88 71 ARG A C 1
ATOM 556 O O . ARG A 1 71 ? 0.356 6.099 7.437 1.00 97.88 71 ARG A O 1
ATOM 563 N N . PHE A 1 72 ? -1.885 6.386 7.542 1.00 98.12 72 PHE A N 1
ATOM 564 C CA . PHE A 1 72 ? -2.267 5.166 6.849 1.00 98.12 72 PHE A CA 1
ATOM 565 C C . PHE A 1 72 ? -2.953 5.494 5.532 1.00 98.12 72 PHE A C 1
ATOM 567 O O . PHE A 1 72 ? -3.696 6.471 5.434 1.00 98.12 72 PHE A O 1
ATOM 574 N N . TYR A 1 73 ? -2.725 4.644 4.545 1.00 97.56 73 TYR A N 1
ATOM 575 C CA . TYR A 1 73 ? -3.330 4.707 3.227 1.00 97.56 73 TYR A CA 1
ATOM 576 C C . TYR A 1 73 ? -3.768 3.308 2.824 1.00 97.56 73 TYR A C 1
ATOM 578 O O . TYR A 1 73 ? -3.281 2.310 3.364 1.00 97.56 73 TYR A O 1
ATOM 586 N N . TRP A 1 74 ? -4.689 3.229 1.877 1.00 96.31 74 TRP A N 1
ATOM 587 C CA . TRP A 1 74 ? -5.087 1.961 1.295 1.00 96.31 74 TRP A CA 1
ATOM 588 C C . TRP A 1 74 ? -5.663 2.150 -0.100 1.00 96.31 74 TRP A C 1
ATOM 590 O O . TRP A 1 74 ? -6.101 3.243 -0.461 1.00 96.31 74 TRP A O 1
ATOM 600 N N . PHE A 1 75 ? -5.683 1.071 -0.868 1.00 95.12 75 PHE A N 1
ATOM 601 C CA . PHE A 1 75 ? -6.417 0.992 -2.125 1.00 95.12 75 PHE A CA 1
ATOM 602 C C . PHE A 1 75 ? -6.853 -0.452 -2.384 1.00 95.12 75 PHE A C 1
ATOM 604 O O . PHE A 1 75 ? -6.299 -1.401 -1.821 1.00 95.12 75 PHE A O 1
ATOM 611 N N . ALA A 1 76 ? -7.879 -0.624 -3.216 1.00 94.06 76 ALA A N 1
ATOM 612 C CA . ALA A 1 76 ? -8.305 -1.940 -3.680 1.00 94.06 76 ALA A CA 1
ATOM 613 C C . ALA A 1 76 ? -7.400 -2.386 -4.833 1.00 94.06 76 ALA A C 1
ATOM 615 O O . ALA A 1 76 ? -7.360 -1.717 -5.863 1.00 94.06 76 ALA A O 1
ATOM 616 N N . ALA A 1 77 ? -6.722 -3.525 -4.688 1.00 93.31 77 ALA A N 1
ATOM 617 C CA . ALA A 1 77 ? -5.811 -4.054 -5.706 1.00 93.31 77 ALA A CA 1
ATOM 618 C C . ALA A 1 77 ? -6.524 -4.308 -7.046 1.00 93.31 77 ALA A C 1
ATOM 620 O O . ALA A 1 77 ? -5.951 -4.103 -8.107 1.00 93.31 77 ALA A O 1
ATOM 621 N N . ALA A 1 78 ? -7.806 -4.685 -7.004 1.00 91.88 78 ALA A N 1
ATOM 622 C CA . ALA A 1 78 ? -8.623 -4.894 -8.200 1.00 91.88 78 ALA A CA 1
ATOM 623 C C . ALA A 1 78 ? -8.887 -3.612 -9.015 1.00 91.88 78 ALA A C 1
ATOM 625 O O . ALA A 1 78 ? -9.280 -3.709 -10.174 1.00 91.88 78 ALA A O 1
ATOM 626 N N . ASN A 1 79 ? -8.700 -2.432 -8.416 1.00 88.19 79 ASN A N 1
ATOM 627 C CA . ASN A 1 79 ? -8.905 -1.149 -9.085 1.00 88.19 79 ASN A CA 1
ATOM 628 C C . ASN A 1 79 ? -7.596 -0.553 -9.627 1.00 88.19 79 ASN A C 1
ATOM 630 O O . ASN A 1 79 ? -7.647 0.491 -10.272 1.00 88.19 79 ASN A O 1
ATOM 634 N N . ASP A 1 80 ? -6.443 -1.169 -9.348 1.00 85.56 80 ASP A N 1
ATOM 635 C CA . ASP A 1 80 ? -5.154 -0.700 -9.854 1.00 85.56 80 ASP A CA 1
ATOM 636 C C . ASP A 1 80 ? -5.054 -0.922 -11.360 1.00 85.56 80 ASP A C 1
ATOM 638 O O . ASP A 1 80 ? -5.278 -2.020 -11.870 1.00 85.56 80 ASP A O 1
ATOM 642 N N . LEU A 1 81 ? -4.736 0.155 -12.073 1.00 77.94 81 LEU A N 1
ATOM 643 C CA . LEU A 1 81 ? -4.672 0.170 -13.528 1.00 77.94 81 LEU A CA 1
ATOM 644 C C . LEU A 1 81 ? -3.320 -0.312 -14.062 1.00 77.94 81 LEU A C 1
ATOM 646 O O . LEU A 1 81 ? -3.169 -0.445 -15.275 1.00 77.94 81 LEU A O 1
ATOM 650 N N . GLY A 1 82 ? -2.338 -0.568 -13.191 1.00 76.00 82 GLY A N 1
ATOM 651 C CA . GLY A 1 82 ? -1.010 -0.983 -13.638 1.00 76.00 82 GLY A CA 1
ATOM 652 C C . GLY A 1 82 ? -0.273 0.129 -14.393 1.00 76.00 82 GLY A C 1
ATOM 653 O O . GLY A 1 82 ? 0.524 -0.170 -15.271 1.00 76.00 82 GLY A O 1
ATOM 654 N N . THR A 1 83 ? -0.553 1.404 -14.095 1.00 77.19 83 THR A N 1
ATOM 655 C CA . THR A 1 83 ? 0.148 2.570 -14.668 1.00 77.19 83 THR A CA 1
ATOM 656 C C . THR A 1 83 ? 0.947 3.304 -13.595 1.00 77.19 83 THR A C 1
ATOM 658 O O . THR A 1 83 ? 0.753 3.064 -12.406 1.00 77.19 83 THR A O 1
ATOM 661 N N . ASP A 1 84 ? 1.910 4.137 -13.980 1.00 72.12 84 ASP A N 1
ATOM 662 C CA . ASP A 1 84 ? 2.811 4.806 -13.033 1.00 72.12 84 ASP A CA 1
ATOM 663 C C . ASP A 1 84 ? 2.088 5.834 -12.131 1.00 72.12 84 ASP A C 1
ATOM 665 O O . ASP A 1 84 ? 1.033 6.360 -12.491 1.00 72.12 84 ASP A O 1
ATOM 669 N N . LEU A 1 85 ? 2.664 6.151 -10.965 1.00 67.81 85 LEU A N 1
ATOM 670 C CA . LEU A 1 85 ? 2.188 7.209 -10.064 1.00 67.81 85 LEU A CA 1
ATOM 671 C C . LEU A 1 85 ? 2.111 8.596 -10.724 1.00 67.81 85 LEU A C 1
ATOM 673 O O . LEU A 1 85 ? 1.366 9.451 -10.243 1.00 67.81 85 LEU A O 1
ATOM 677 N N . GLY A 1 86 ? 2.850 8.843 -11.809 1.00 70.69 86 GLY A N 1
ATOM 678 C CA . GLY A 1 86 ? 2.719 10.058 -12.619 1.00 70.69 86 GLY A CA 1
ATOM 679 C C . GLY A 1 86 ? 1.354 10.215 -13.308 1.00 70.69 86 GLY A C 1
ATOM 680 O O . GLY A 1 86 ? 1.012 11.321 -13.728 1.00 70.69 86 GLY A O 1
ATOM 681 N N . ASP A 1 87 ? 0.560 9.144 -13.402 1.00 78.38 87 ASP A N 1
ATOM 682 C CA . ASP A 1 87 ? -0.793 9.160 -13.956 1.00 78.38 87 ASP A CA 1
ATOM 683 C C . ASP A 1 87 ? -1.820 9.644 -12.905 1.00 78.38 87 ASP A C 1
ATOM 685 O O . ASP A 1 87 ? -1.979 9.015 -11.849 1.00 78.38 87 ASP A O 1
ATOM 689 N N . PRO A 1 88 ? -2.576 10.729 -13.175 1.00 78.25 88 PRO A N 1
ATOM 690 C CA . PRO A 1 88 ? -3.618 11.213 -12.272 1.00 78.25 88 PRO A CA 1
ATOM 691 C C . PRO A 1 88 ? -4.677 10.164 -11.909 1.00 78.25 88 PRO A C 1
ATOM 693 O O . PRO A 1 88 ? -5.247 10.238 -10.820 1.00 78.25 88 PRO A O 1
ATOM 696 N N . ALA A 1 89 ? -4.957 9.198 -12.790 1.00 75.38 89 ALA A N 1
ATOM 697 C CA . ALA A 1 89 ? -5.916 8.134 -12.512 1.00 75.38 89 ALA A CA 1
ATOM 698 C C . ALA A 1 89 ? -5.417 7.209 -11.392 1.00 75.38 89 ALA A C 1
ATOM 700 O O . ALA A 1 89 ? -6.179 6.892 -10.480 1.00 75.38 89 ALA A O 1
ATOM 701 N N . THR A 1 90 ? -4.129 6.856 -11.400 1.00 74.19 90 THR A N 1
ATOM 702 C CA . THR A 1 90 ? -3.489 6.023 -10.367 1.00 74.19 90 THR A CA 1
ATOM 703 C C . THR A 1 90 ? -3.453 6.729 -9.021 1.00 74.19 90 THR A C 1
ATOM 705 O O . THR A 1 90 ? -3.750 6.124 -7.992 1.00 74.19 90 THR A O 1
ATOM 708 N N . GLN A 1 91 ? -3.183 8.037 -9.012 1.00 77.19 91 GLN A N 1
ATOM 709 C CA . GLN A 1 91 ? -3.192 8.826 -7.777 1.00 77.19 91 GLN A CA 1
ATOM 710 C C . GLN A 1 91 ? -4.575 8.865 -7.110 1.00 77.19 91 GLN A C 1
ATOM 712 O O . GLN A 1 91 ? -4.666 8.905 -5.884 1.00 77.19 91 GLN A O 1
ATOM 717 N N . GLN A 1 92 ? -5.657 8.835 -7.895 1.00 81.38 92 GLN A N 1
ATOM 718 C CA . GLN A 1 92 ? -7.029 8.849 -7.374 1.00 81.38 92 GLN A CA 1
ATOM 719 C C . GLN A 1 92 ? -7.467 7.518 -6.751 1.00 81.38 92 GLN A C 1
ATOM 721 O O . GLN A 1 92 ? -8.451 7.497 -6.010 1.00 81.38 92 GLN A O 1
ATOM 726 N N . LEU A 1 93 ? -6.759 6.418 -7.027 1.00 84.25 93 LEU A N 1
ATOM 727 C CA . LEU A 1 93 ? -7.051 5.110 -6.432 1.00 84.25 93 LEU A CA 1
ATOM 728 C C . LEU A 1 93 ? -6.661 5.040 -4.960 1.00 84.25 93 LEU A C 1
ATOM 730 O O . LEU A 1 93 ? -7.253 4.280 -4.190 1.00 84.25 93 LEU A O 1
ATOM 734 N N . LEU A 1 94 ? -5.656 5.823 -4.578 1.00 89.12 94 LEU A N 1
ATOM 735 C CA . LEU A 1 94 ? -5.173 5.868 -3.219 1.00 89.12 94 LEU A CA 1
ATOM 736 C C . LEU A 1 94 ? -6.175 6.597 -2.320 1.00 89.12 94 LEU A C 1
ATOM 738 O O . LEU A 1 94 ? -6.669 7.683 -2.631 1.00 89.12 94 LEU A O 1
ATOM 742 N N . SER A 1 95 ? -6.442 6.025 -1.149 1.00 92.06 95 SER A N 1
ATOM 743 C CA . SER A 1 95 ? -7.241 6.702 -0.138 1.00 92.06 95 SER A CA 1
ATOM 744 C C . SER A 1 95 ? -6.620 8.035 0.284 1.00 92.06 95 SER A C 1
ATOM 746 O O . SER A 1 95 ? -5.406 8.246 0.256 1.00 92.06 95 SER A O 1
ATOM 748 N N . LYS A 1 96 ? -7.457 8.913 0.838 1.00 93.69 96 LYS A N 1
ATOM 749 C CA . LYS A 1 96 ? -6.962 10.032 1.649 1.00 93.69 96 LYS A CA 1
ATOM 750 C C . LYS A 1 96 ? -6.139 9.506 2.839 1.00 93.69 96 LYS A C 1
ATOM 752 O O . LYS A 1 96 ? -6.415 8.394 3.304 1.00 93.69 96 LYS A O 1
ATOM 757 N N . PRO A 1 97 ? -5.172 10.290 3.353 1.00 96.38 97 PRO A N 1
ATOM 758 C CA . PRO A 1 97 ? -4.408 9.911 4.535 1.00 96.38 97 PRO A CA 1
ATOM 759 C C . PRO A 1 97 ? -5.332 9.746 5.739 1.00 96.38 97 PRO A C 1
ATOM 761 O O . PRO A 1 97 ? -6.112 10.642 6.062 1.00 96.38 97 PRO A O 1
ATOM 764 N N . LEU A 1 98 ? -5.194 8.624 6.434 1.00 97.88 98 LEU A N 1
ATOM 765 C CA . LEU A 1 98 ? -5.955 8.290 7.630 1.00 97.88 98 LEU A CA 1
ATOM 766 C C . LEU A 1 98 ? -5.072 8.406 8.873 1.00 97.88 98 LEU A C 1
ATOM 768 O O . LEU A 1 98 ? -3.884 8.073 8.867 1.00 97.88 98 LEU A O 1
ATOM 772 N N . SER A 1 99 ? -5.654 8.879 9.969 1.00 98.06 99 SER A N 1
ATOM 773 C CA . SER A 1 99 ? -5.107 8.688 11.313 1.00 98.06 99 SER A CA 1
ATOM 774 C C . SER A 1 99 ? -5.217 7.224 11.753 1.00 98.06 99 SER A C 1
ATOM 776 O O . SER A 1 99 ? -5.981 6.443 11.187 1.00 98.06 99 SER A O 1
ATOM 778 N N . GLN A 1 100 ? -4.510 6.857 12.824 1.00 97.00 100 GLN A N 1
ATOM 779 C CA . GLN A 1 100 ? -4.628 5.529 13.438 1.00 97.00 100 GLN A CA 1
ATOM 780 C C . GLN A 1 100 ? -6.081 5.176 13.798 1.00 97.00 100 GLN A C 1
ATOM 7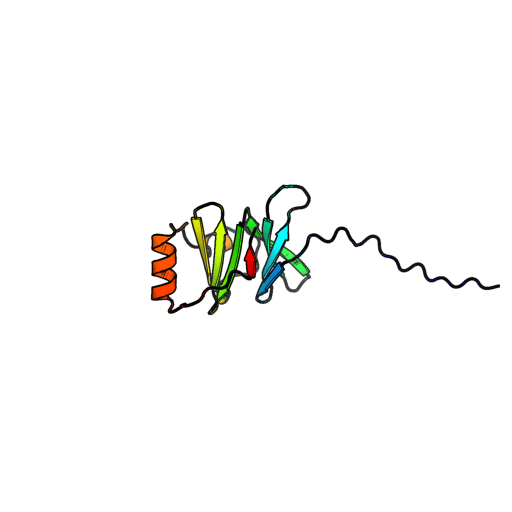82 O O . GLN A 1 100 ? -6.510 4.051 13.569 1.00 97.00 100 GLN A O 1
ATOM 787 N N . ALA A 1 101 ? -6.845 6.124 14.350 1.00 97.69 101 ALA A N 1
ATOM 788 C CA . ALA A 1 101 ? -8.226 5.879 14.763 1.00 97.69 101 ALA A CA 1
ATOM 789 C C . ALA A 1 101 ? -9.146 5.614 13.559 1.00 97.69 101 ALA A C 1
ATOM 791 O O . ALA A 1 101 ? -9.956 4.687 13.586 1.00 97.69 101 ALA A O 1
ATOM 792 N N . GLU A 1 102 ? -8.994 6.397 12.489 1.00 98.19 102 GLU A N 1
ATOM 793 C CA . GLU A 1 102 ? -9.737 6.201 11.240 1.00 98.19 102 GLU A CA 1
ATOM 794 C C . GLU A 1 102 ? -9.358 4.883 10.566 1.00 98.19 102 GLU A C 1
ATOM 796 O O . GLU A 1 102 ? -10.237 4.165 10.095 1.00 98.19 102 GLU A O 1
ATOM 801 N N . PHE A 1 103 ? -8.072 4.532 10.580 1.00 97.88 103 PHE A N 1
ATOM 802 C CA . PHE A 1 103 ? -7.575 3.269 10.051 1.00 97.88 103 PHE A CA 1
ATOM 803 C C . PHE A 1 103 ? -8.138 2.062 10.808 1.00 97.88 103 PHE A C 1
ATOM 805 O O . PHE A 1 103 ? -8.686 1.150 10.196 1.00 97.88 103 PHE A O 1
ATOM 812 N N . THR A 1 104 ? -8.102 2.075 12.142 1.00 97.00 104 THR A N 1
ATOM 813 C CA . THR A 1 104 ? -8.696 1.002 12.953 1.00 97.00 104 THR A CA 1
ATOM 814 C C . THR A 1 104 ? -10.196 0.863 12.678 1.00 97.00 104 THR A C 1
ATOM 816 O O . THR A 1 104 ? -10.699 -0.251 12.537 1.00 97.00 104 THR A O 1
ATOM 819 N N . LYS A 1 105 ? -10.920 1.983 12.549 1.00 97.50 105 LYS A N 1
ATOM 820 C CA . LYS A 1 105 ? -12.347 1.968 12.198 1.00 97.50 105 LYS A CA 1
ATOM 821 C C . LYS A 1 105 ? -12.587 1.405 10.794 1.00 97.50 105 LYS A C 1
ATOM 823 O O . LYS A 1 105 ? -13.538 0.653 10.601 1.00 97.50 105 LYS A O 1
ATOM 828 N N . LEU A 1 106 ? -11.736 1.739 9.825 1.00 97.25 106 LEU A N 1
ATOM 829 C CA . LEU A 1 106 ? -11.787 1.169 8.481 1.00 97.25 106 LEU A CA 1
ATOM 830 C C . LEU A 1 106 ? -11.621 -0.354 8.521 1.00 97.25 106 LEU A C 1
ATOM 832 O O . LEU A 1 106 ? -12.449 -1.051 7.944 1.00 97.25 106 LEU A O 1
ATOM 836 N N . LEU A 1 107 ? -10.607 -0.873 9.222 1.00 97.38 107 LEU A N 1
ATOM 837 C CA . LEU A 1 107 ? -10.390 -2.321 9.336 1.00 97.38 107 LEU A CA 1
ATOM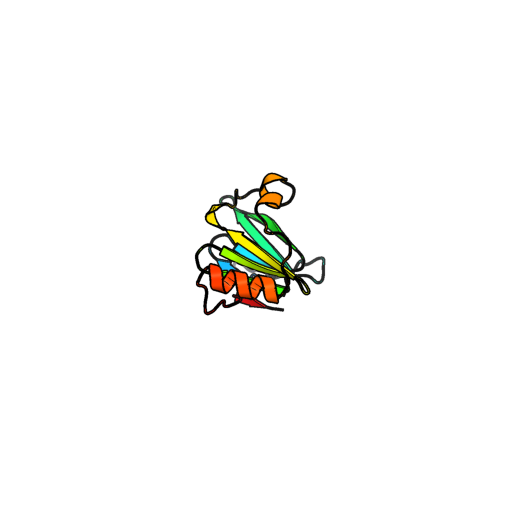 838 C C . LEU A 1 107 ? -11.622 -3.034 9.909 1.00 97.38 107 LEU A C 1
ATOM 840 O O . LEU A 1 107 ? -12.034 -4.068 9.389 1.00 97.38 107 LEU A O 1
ATOM 844 N N . GLN A 1 108 ? -12.273 -2.434 10.911 1.00 97.00 108 GLN A N 1
ATOM 845 C CA . GLN A 1 108 ? -13.529 -2.947 11.464 1.00 97.00 108 GLN A CA 1
ATOM 846 C C . GLN A 1 108 ? -14.667 -2.958 10.435 1.00 97.00 108 GLN A C 1
ATOM 848 O O . GLN A 1 108 ? -15.379 -3.954 10.336 1.00 97.00 108 GLN A O 1
ATOM 853 N N . ILE A 1 109 ? -14.831 -1.880 9.658 1.00 96.06 109 ILE A N 1
ATOM 854 C CA . ILE A 1 109 ? -15.849 -1.786 8.596 1.00 96.06 109 ILE A CA 1
ATOM 855 C C . ILE A 1 109 ? -15.606 -2.841 7.512 1.00 96.06 109 ILE A C 1
ATOM 857 O O . ILE A 1 109 ? -16.554 -3.462 7.038 1.00 96.06 109 ILE A O 1
ATOM 861 N N . LEU A 1 110 ? -14.343 -3.067 7.147 1.00 95.00 110 LEU A N 1
ATOM 862 C CA . LEU A 1 110 ? -13.942 -4.081 6.171 1.00 95.00 110 LEU A CA 1
ATOM 863 C C . LEU A 1 110 ? -13.982 -5.512 6.734 1.00 95.00 110 LEU A C 1
ATOM 865 O O . LEU A 1 110 ? -13.770 -6.463 5.987 1.00 95.00 110 LEU A O 1
ATOM 869 N N . GLY A 1 111 ? -14.239 -5.691 8.034 1.00 96.19 111 GLY A N 1
ATOM 870 C CA . GLY A 1 111 ? -14.242 -7.003 8.684 1.00 96.19 111 GLY A CA 1
ATOM 871 C C . GLY A 1 111 ? -12.853 -7.637 8.833 1.00 96.19 111 GLY A C 1
ATOM 872 O O . GLY A 1 111 ? -12.755 -8.836 9.096 1.00 96.19 111 GLY A O 1
ATOM 873 N N . ILE A 1 112 ? -11.782 -6.854 8.693 1.00 95.75 112 ILE A N 1
ATOM 874 C CA . ILE A 1 112 ? -10.394 -7.308 8.818 1.00 95.75 112 ILE A CA 1
ATOM 875 C C . ILE A 1 112 ? -10.007 -7.261 10.296 1.00 95.75 112 ILE A C 1
ATOM 877 O O . ILE A 1 112 ? -9.803 -6.191 10.867 1.00 95.75 112 ILE A O 1
ATOM 881 N N . LYS A 1 113 ? -9.936 -8.438 10.925 1.00 90.75 113 LYS A N 1
ATOM 882 C CA . LYS A 1 113 ? -9.598 -8.570 12.353 1.00 90.75 113 LYS A CA 1
ATOM 883 C C . LYS A 1 113 ? -8.094 -8.519 12.600 1.00 90.75 113 LYS A C 1
ATOM 885 O O . LYS A 1 113 ? -7.658 -7.821 13.507 1.00 90.75 113 LYS A O 1
ATOM 890 N N . ASP A 1 114 ? -7.335 -9.197 11.743 1.00 89.19 114 ASP A N 1
ATOM 891 C CA . ASP A 1 114 ? -5.890 -9.352 11.872 1.00 89.19 114 ASP A CA 1
ATOM 892 C C . ASP A 1 114 ? -5.220 -8.919 10.563 1.00 89.19 114 ASP A C 1
ATOM 894 O O . ASP A 1 114 ? -5.129 -9.679 9.595 1.00 89.19 114 ASP A O 1
ATOM 898 N N . LEU A 1 115 ? -4.783 -7.659 10.509 1.00 95.56 115 LEU A N 1
ATOM 899 C CA . LEU A 1 115 ? -3.915 -7.190 9.434 1.00 95.56 115 LEU A CA 1
ATOM 900 C C . LEU A 1 115 ? -2.462 -7.495 9.800 1.00 95.56 115 LEU A C 1
ATOM 902 O O . LEU A 1 115 ? -1.924 -6.932 10.752 1.00 95.56 115 LEU A O 1
ATOM 906 N N . ILE A 1 116 ? -1.827 -8.355 9.009 1.00 95.88 116 ILE A N 1
ATOM 907 C CA . ILE A 1 116 ? -0.390 -8.611 9.084 1.00 95.88 116 ILE A CA 1
ATOM 908 C C . ILE A 1 116 ? 0.289 -7.685 8.078 1.00 95.88 116 ILE A C 1
ATOM 910 O O . ILE A 1 116 ? -0.048 -7.711 6.898 1.00 95.88 116 ILE A O 1
ATOM 914 N N . PHE A 1 117 ? 1.237 -6.875 8.541 1.00 97.06 117 PHE A N 1
ATOM 915 C CA . PHE A 1 117 ? 2.127 -6.128 7.656 1.00 97.06 117 PHE A CA 1
ATOM 916 C C . PHE A 1 117 ? 3.297 -7.030 7.256 1.00 97.06 117 PHE A C 1
ATOM 918 O O . PHE A 1 117 ? 4.133 -7.356 8.103 1.00 97.06 117 PHE A O 1
ATOM 925 N N . GLN A 1 118 ? 3.329 -7.449 5.990 1.00 97.19 118 GLN A N 1
ATOM 926 C CA . GLN A 1 118 ? 4.398 -8.265 5.407 1.00 97.19 118 GLN A CA 1
ATOM 927 C C . GLN A 1 118 ? 5.739 -7.518 5.404 1.00 97.19 118 GLN A C 1
ATOM 929 O O . GLN A 1 118 ? 6.770 -8.111 5.705 1.00 97.19 118 GLN A O 1
ATOM 934 N N . PHE A 1 119 ? 5.716 -6.212 5.127 1.00 96.69 119 PHE A N 1
ATOM 935 C CA . PHE A 1 119 ? 6.886 -5.337 5.206 1.00 96.69 119 PHE A CA 1
ATOM 936 C C . PHE A 1 119 ? 6.798 -4.416 6.424 1.00 96.69 119 PHE A C 1
ATOM 938 O O . PHE A 1 119 ? 5.737 -3.829 6.658 1.00 96.69 119 PHE A O 1
ATOM 945 N N . GLN A 1 120 ? 7.900 -4.267 7.174 1.00 94.62 120 GLN A N 1
ATOM 946 C CA . GLN A 1 120 ? 8.015 -3.381 8.342 1.00 94.62 120 GLN A CA 1
ATOM 947 C C . GLN A 1 120 ? 9.460 -2.871 8.517 1.00 94.62 120 GLN A C 1
ATOM 949 O O . GLN A 1 120 ? 10.390 -3.678 8.474 1.00 94.62 120 GLN A O 1
ATOM 954 N N . LYS A 1 121 ? 9.639 -1.565 8.759 1.00 88.06 121 LYS A N 1
ATOM 955 C CA . LYS A 1 121 ? 10.930 -0.892 9.001 1.00 88.06 121 LYS A CA 1
ATOM 956 C C . LYS A 1 121 ? 10.858 0.071 10.184 1.00 88.06 121 LYS A C 1
ATOM 958 O O . LYS A 1 121 ? 9.797 0.720 10.356 1.00 88.06 121 LYS A O 1
#

Radius of gyration: 17.86 Å; chains: 1; bounding box: 60×40×38 Å

Foldseek 3Di:
DDDDDPPPDDPPPPDQDWQDADDQWIKGADPVDRWIFIWGQDPVRDTAGQGIQFAFWHDDDQKIWTDHDQWIKMFRVVLQPNHHPVDPSSVVRIDDTDGPVRVVVVCVVVVNPDTDGSHHD

pLDDT: mean 84.98, std 18.05, range [37.06, 98.31]